Protein AF-A0A2E3DGI8-F1 (afdb_monomer_lite)

Radius of gyration: 17.37 Å; chains: 1; bounding box: 47×20×36 Å

Foldseek 3Di:
DCCQPPVVPDDPVVVVVVVVVVDDPVRVVVVSVVSVVCSVVCCVCVVVVPDDDPLVVDDPVVVVVVVVVVD

Sequence (71 aa):
MKLTIHPQEMCSEDVEHLQQAGFTDQQITVAAQVIGYFNYINRIADGLGVDLEERMTTPVEQWLERKANFR

Structure (mmCIF, N/CA/C/O backbone):
data_AF-A0A2E3DGI8-F1
#
_entry.id   AF-A0A2E3DGI8-F1
#
loop_
_atom_site.group_PDB
_atom_site.id
_atom_site.type_symbol
_atom_site.label_atom_id
_atom_site.label_alt_id
_atom_site.label_comp_id
_atom_site.label_asym_id
_atom_site.label_entity_id
_atom_site.label_seq_id
_atom_site.pdbx_PDB_ins_code
_atom_site.Cartn_x
_atom_site.Cartn_y
_atom_site.Cartn_z
_atom_site.occupancy
_atom_site.B_iso_or_equiv
_atom_site.auth_seq_id
_atom_site.auth_comp_id
_atom_site.auth_asym_id
_atom_site.auth_atom_id
_atom_site.pdbx_PDB_model_num
ATOM 1 N N . MET A 1 1 ? -4.761 -7.641 1.642 1.00 72.62 1 MET A N 1
ATOM 2 C CA . MET A 1 1 ? -4.734 -8.111 0.236 1.00 72.62 1 MET A CA 1
ATOM 3 C C . MET A 1 1 ? -5.942 -7.634 -0.578 1.00 72.62 1 MET A C 1
ATOM 5 O O . MET A 1 1 ? -5.750 -7.287 -1.736 1.00 72.62 1 MET A O 1
ATOM 9 N N . LYS A 1 2 ? -7.151 -7.546 0.010 1.00 95.25 2 LYS A N 1
ATOM 10 C CA . LYS A 1 2 ? -8.377 -7.066 -0.663 1.00 95.25 2 LYS A CA 1
ATOM 11 C C . LYS A 1 2 ? -8.181 -5.764 -1.459 1.00 95.25 2 LYS A C 1
ATOM 13 O O . LYS A 1 2 ? -8.418 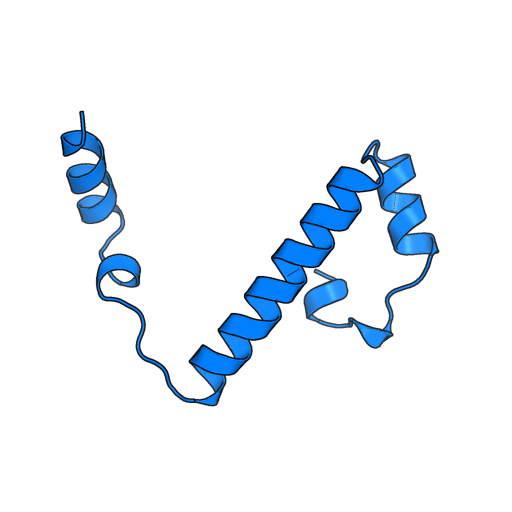-5.767 -2.655 1.00 95.25 2 LYS A O 1
ATOM 18 N N . LEU A 1 3 ? -7.597 -4.723 -0.857 1.00 96.00 3 LEU A N 1
ATOM 19 C CA . LEU A 1 3 ? -7.313 -3.439 -1.527 1.00 96.00 3 LEU A CA 1
ATOM 20 C C . LEU A 1 3 ? -6.376 -3.536 -2.757 1.00 96.00 3 LEU A C 1
ATOM 22 O O . LEU A 1 3 ? -6.373 -2.647 -3.601 1.00 96.00 3 LEU A O 1
ATOM 26 N N . THR A 1 4 ? -5.579 -4.600 -2.884 1.00 96.62 4 THR A N 1
ATOM 27 C CA . THR A 1 4 ? -4.707 -4.829 -4.051 1.00 96.62 4 THR A CA 1
ATOM 28 C C . THR A 1 4 ? -5.417 -5.583 -5.169 1.00 96.62 4 THR A C 1
ATOM 30 O O . THR A 1 4 ? -5.256 -5.219 -6.330 1.00 96.62 4 THR A O 1
ATOM 33 N N . ILE A 1 5 ? -6.179 -6.625 -4.829 1.00 97.06 5 ILE A N 1
ATOM 34 C CA . ILE A 1 5 ? -6.768 -7.548 -5.814 1.00 97.06 5 ILE A CA 1
ATOM 35 C C . ILE A 1 5 ? -8.189 -7.119 -6.205 1.00 97.06 5 ILE A C 1
ATOM 37 O O . ILE A 1 5 ? -8.551 -7.182 -7.375 1.00 97.06 5 ILE A O 1
ATOM 41 N N . HIS A 1 6 ? -8.968 -6.638 -5.236 1.00 97.12 6 HIS A N 1
ATOM 42 C CA . HIS A 1 6 ? -10.376 -6.271 -5.380 1.00 97.12 6 HIS A CA 1
ATOM 43 C C . HIS A 1 6 ? -10.669 -4.880 -4.782 1.00 97.12 6 HIS A C 1
ATOM 45 O O . HIS A 1 6 ? -11.493 -4.758 -3.872 1.00 97.12 6 HIS A O 1
ATOM 51 N N . PRO A 1 7 ? -9.998 -3.803 -5.240 1.00 95.06 7 PRO A N 1
ATOM 52 C CA . PRO A 1 7 ? -10.199 -2.463 -4.682 1.00 95.06 7 PRO A CA 1
ATOM 53 C C . PRO A 1 7 ? -11.652 -1.975 -4.793 1.00 95.06 7 PRO A C 1
ATOM 55 O O . PRO A 1 7 ? -12.117 -1.258 -3.915 1.00 95.06 7 PRO A O 1
ATOM 58 N N . GLN A 1 8 ? -12.385 -2.395 -5.828 1.00 96.62 8 GLN A N 1
ATOM 59 C CA . GLN A 1 8 ? -13.799 -2.063 -6.040 1.00 96.62 8 GLN A CA 1
ATOM 60 C C . GLN A 1 8 ? -14.758 -2.699 -5.020 1.00 96.62 8 GLN A C 1
ATOM 62 O O . GLN A 1 8 ? -15.906 -2.283 -4.926 1.00 96.62 8 GLN A O 1
ATOM 67 N N . GLU A 1 9 ? -14.306 -3.715 -4.283 1.00 97.62 9 GLU A N 1
ATOM 68 C CA . GLU A 1 9 ? -15.104 -4.413 -3.267 1.00 97.62 9 GLU A CA 1
ATOM 69 C C . GLU A 1 9 ? -14.837 -3.877 -1.854 1.00 97.62 9 GLU A C 1
ATOM 71 O O . GLU A 1 9 ? -15.396 -4.397 -0.887 1.00 97.62 9 GLU A O 1
ATOM 76 N N . MET A 1 10 ? -13.952 -2.884 -1.708 1.00 96.81 10 MET A N 1
ATOM 77 C CA . MET A 1 10 ? -13.668 -2.255 -0.419 1.00 96.81 10 MET A CA 1
ATOM 78 C C . MET A 1 10 ? -14.892 -1.495 0.093 1.00 96.81 10 MET A C 1
ATOM 80 O O . MET A 1 10 ? -15.495 -0.709 -0.638 1.00 96.81 10 MET A O 1
ATOM 84 N N . CYS A 1 11 ? -15.223 -1.699 1.363 1.00 96.88 11 CYS A N 1
ATOM 85 C CA . CYS A 1 11 ? -16.375 -1.090 2.019 1.00 96.88 11 CYS A CA 1
ATOM 86 C C . CYS A 1 11 ? -16.041 -0.646 3.454 1.00 96.88 11 CYS A C 1
ATOM 88 O O . CYS A 1 11 ? -14.938 -0.882 3.956 1.00 96.88 11 CYS A O 1
ATOM 90 N N . SER A 1 12 ? -16.979 0.040 4.111 1.00 96.25 12 SER A N 1
ATOM 91 C CA . SER A 1 12 ? -16.811 0.543 5.484 1.00 96.25 12 SER A CA 1
ATOM 92 C C . SER A 1 12 ? -16.552 -0.578 6.489 1.00 96.25 12 SER A C 1
ATOM 94 O O . SER A 1 12 ? -15.742 -0.409 7.395 1.00 96.25 12 SER A O 1
ATOM 96 N N . GLU A 1 13 ? -17.152 -1.747 6.280 1.00 97.69 13 GLU A N 1
ATOM 97 C CA . GLU A 1 13 ? -17.005 -2.920 7.140 1.00 97.69 13 GLU A CA 1
ATOM 98 C C . GLU A 1 13 ? -15.553 -3.423 7.182 1.00 97.69 13 GLU A C 1
ATOM 100 O O . GLU A 1 13 ? -15.094 -3.921 8.207 1.00 97.69 13 GLU A O 1
ATOM 105 N N . ASP A 1 14 ? -14.783 -3.261 6.098 1.00 97.19 14 ASP A N 1
ATOM 106 C CA . ASP A 1 14 ? -13.356 -3.608 6.104 1.00 97.19 14 ASP A CA 1
ATOM 107 C C . ASP A 1 14 ? -12.555 -2.701 7.051 1.00 97.19 14 ASP A C 1
ATOM 109 O O . ASP A 1 14 ? -11.606 -3.152 7.691 1.00 97.19 14 ASP A O 1
ATOM 113 N N . VAL A 1 15 ? -12.930 -1.421 7.141 1.00 96.75 15 VAL A N 1
ATOM 114 C CA . VAL A 1 15 ? -12.296 -0.446 8.040 1.00 96.75 15 VAL A CA 1
ATOM 115 C C . VAL A 1 15 ? -12.710 -0.721 9.481 1.00 96.75 15 VAL A C 1
ATOM 117 O O . VAL A 1 15 ? -11.850 -0.767 10.360 1.00 96.75 15 VAL A O 1
ATOM 120 N N . GLU A 1 16 ? -13.995 -0.986 9.715 1.00 97.94 16 GLU A N 1
ATOM 121 C CA . GLU A 1 16 ? -14.523 -1.341 11.035 1.00 97.94 16 GLU A CA 1
ATOM 122 C C . GLU A 1 16 ? -13.855 -2.601 11.594 1.00 97.94 16 GLU A C 1
ATOM 124 O O . GLU A 1 16 ? -13.459 -2.620 12.759 1.00 97.94 16 GLU A O 1
ATOM 129 N N . HIS A 1 17 ? -13.639 -3.633 10.773 1.00 97.56 17 HIS A N 1
ATOM 130 C CA . HIS A 1 17 ? -12.909 -4.828 11.202 1.00 97.56 17 HIS A CA 1
ATOM 131 C C . HIS A 1 17 ? -11.471 -4.518 11.642 1.00 97.56 17 HIS A C 1
ATOM 133 O O . HIS A 1 17 ? -10.983 -5.102 12.611 1.00 97.56 17 HIS A O 1
ATOM 139 N N . LEU A 1 18 ? -10.781 -3.592 10.969 1.00 97.06 18 LEU A N 1
ATOM 140 C CA . LEU A 1 18 ? -9.434 -3.175 11.369 1.00 97.06 18 LEU A CA 1
ATOM 141 C C . LEU A 1 18 ? -9.460 -2.363 12.669 1.00 97.06 18 LEU A C 1
ATOM 143 O O . LEU A 1 18 ? -8.617 -2.577 13.541 1.00 97.06 18 LEU A O 1
ATOM 147 N N . GLN A 1 19 ? -10.445 -1.483 12.841 1.00 97.94 19 GLN A N 1
ATOM 148 C CA . GLN A 1 19 ? -10.637 -0.749 14.093 1.00 97.94 19 GLN A CA 1
ATOM 149 C C . GLN A 1 19 ? -10.931 -1.701 15.262 1.00 97.94 19 GLN A C 1
ATOM 151 O O . GLN A 1 19 ? -10.325 -1.579 16.325 1.00 97.94 19 GLN A O 1
ATOM 156 N N . GLN A 1 20 ? -11.788 -2.707 15.057 1.00 98.25 20 GLN A N 1
ATOM 157 C CA . GLN A 1 20 ? -12.082 -3.756 16.044 1.00 98.25 20 GLN A CA 1
ATOM 158 C C . GLN A 1 20 ? -10.853 -4.612 16.377 1.00 98.25 20 GLN A C 1
ATOM 160 O O . GLN A 1 20 ? -10.706 -5.065 17.510 1.00 98.25 20 GLN A O 1
ATOM 165 N N . ALA A 1 21 ? -9.940 -4.793 15.419 1.00 97.69 21 ALA A N 1
ATOM 166 C CA . ALA A 1 21 ? -8.646 -5.433 15.641 1.00 97.69 21 ALA A CA 1
ATOM 167 C C . ALA A 1 21 ? -7.628 -4.533 16.380 1.00 97.69 21 ALA A C 1
ATOM 169 O O . ALA A 1 21 ? -6.515 -4.976 16.662 1.00 97.69 21 ALA A O 1
ATOM 170 N N . GLY A 1 22 ? -7.997 -3.291 16.715 1.00 98.31 22 GLY A N 1
ATOM 171 C CA . GLY A 1 22 ? -7.189 -2.359 17.502 1.00 98.31 22 GLY A CA 1
ATOM 172 C C . GLY A 1 22 ? -6.331 -1.393 16.685 1.00 98.31 22 GLY A C 1
ATOM 173 O O . GLY A 1 22 ? -5.482 -0.714 17.263 1.00 98.31 22 GLY A O 1
ATOM 174 N N . PHE A 1 23 ? -6.523 -1.308 15.365 1.00 98.25 23 PHE A N 1
ATOM 175 C CA . PHE A 1 23 ? -5.815 -0.329 14.540 1.00 98.25 23 PHE A CA 1
ATOM 176 C C . PHE A 1 23 ? -6.468 1.051 14.623 1.00 98.25 23 PHE A C 1
ATOM 178 O O . PHE A 1 23 ? -7.686 1.190 14.546 1.00 98.25 23 PHE A O 1
ATOM 185 N N . THR A 1 24 ? -5.644 2.090 14.727 1.00 98.25 24 THR A N 1
ATOM 186 C CA . THR A 1 24 ? -6.121 3.475 14.669 1.00 98.25 24 THR A CA 1
ATOM 187 C C . THR A 1 24 ? -6.395 3.902 13.230 1.00 98.25 24 THR A C 1
ATOM 189 O O . THR A 1 24 ? -5.768 3.408 12.289 1.00 98.25 24 THR A O 1
ATOM 192 N N . ASP A 1 25 ? -7.255 4.904 13.049 1.00 97.69 25 ASP A N 1
ATOM 193 C CA . ASP A 1 25 ? -7.545 5.480 11.728 1.00 97.69 25 ASP A CA 1
ATOM 194 C C . ASP A 1 25 ? -6.278 5.941 10.999 1.00 97.69 25 ASP A C 1
ATOM 196 O O . ASP A 1 25 ? -6.142 5.774 9.784 1.00 97.69 25 ASP A O 1
ATOM 200 N N . GLN A 1 26 ? -5.303 6.468 11.747 1.00 98.19 26 GLN A N 1
ATOM 201 C CA . GLN A 1 26 ? -4.006 6.857 11.204 1.00 98.19 26 GLN A CA 1
ATOM 202 C C . GLN A 1 26 ? -3.232 5.643 10.672 1.00 98.19 26 GLN A C 1
ATOM 204 O O . GLN A 1 26 ? -2.686 5.707 9.573 1.00 98.19 26 GLN A O 1
ATOM 209 N N . GLN A 1 27 ? -3.192 4.533 11.415 1.00 98.19 27 GLN A N 1
ATOM 210 C CA . GLN A 1 27 ? -2.514 3.308 10.977 1.00 98.19 27 GLN A CA 1
ATOM 211 C C . GLN A 1 27 ? -3.183 2.708 9.737 1.00 98.19 27 GLN A C 1
ATOM 213 O O . GLN A 1 27 ? -2.489 2.323 8.795 1.00 98.19 27 GLN A O 1
ATOM 218 N N . ILE A 1 28 ? -4.517 2.682 9.705 1.00 97.56 28 ILE A N 1
ATOM 219 C CA . ILE A 1 28 ? -5.297 2.196 8.558 1.00 97.56 28 ILE A CA 1
ATOM 220 C C . ILE A 1 28 ? -5.028 3.069 7.327 1.00 97.56 28 ILE A C 1
ATOM 222 O O . ILE A 1 28 ? -4.764 2.556 6.239 1.00 97.56 28 ILE A O 1
ATOM 226 N N . THR A 1 29 ? -5.007 4.390 7.508 1.00 97.50 29 THR A N 1
ATOM 227 C CA . THR A 1 29 ? -4.703 5.351 6.443 1.00 97.50 29 THR A CA 1
ATOM 228 C C . THR A 1 29 ? -3.293 5.154 5.887 1.00 97.50 29 THR A C 1
ATOM 230 O O . THR A 1 29 ? -3.112 5.099 4.670 1.00 97.50 29 THR A O 1
ATOM 233 N N . VAL A 1 30 ? -2.290 4.995 6.756 1.00 98.12 30 VAL A N 1
ATOM 234 C CA . VAL A 1 30 ? -0.909 4.712 6.335 1.00 98.12 30 VAL A CA 1
ATOM 235 C C . VAL A 1 30 ? -0.838 3.394 5.564 1.00 98.12 30 VAL A C 1
ATOM 237 O O . VAL A 1 30 ? -0.222 3.345 4.501 1.00 98.12 30 VAL A O 1
ATOM 240 N N . ALA A 1 31 ? -1.507 2.341 6.038 1.00 97.00 31 ALA A N 1
ATOM 241 C CA . ALA A 1 31 ? -1.543 1.059 5.341 1.00 97.00 31 ALA A CA 1
ATOM 242 C C . ALA A 1 31 ? -2.156 1.189 3.936 1.00 97.00 31 ALA A C 1
ATOM 244 O O . ALA A 1 31 ? -1.576 0.695 2.968 1.00 97.00 31 ALA A O 1
ATOM 245 N N . ALA A 1 32 ? -3.281 1.897 3.800 1.00 96.50 32 ALA A N 1
ATOM 246 C CA . ALA A 1 32 ? -3.920 2.133 2.507 1.00 96.50 32 ALA A CA 1
ATOM 247 C C . ALA A 1 32 ? -3.006 2.906 1.540 1.00 96.50 32 ALA A C 1
ATOM 249 O O . ALA A 1 32 ? -2.905 2.540 0.368 1.00 96.50 32 ALA A O 1
ATOM 250 N N . GLN A 1 33 ? -2.292 3.925 2.029 1.00 97.62 33 GLN A N 1
ATOM 251 C CA . GLN A 1 33 ? -1.332 4.691 1.227 1.00 97.62 33 GLN A CA 1
ATOM 252 C C . GLN A 1 33 ? -0.150 3.835 0.765 1.00 97.62 33 GLN A C 1
ATOM 254 O O . GLN A 1 33 ? 0.203 3.877 -0.411 1.00 97.62 33 GLN A O 1
ATOM 259 N N . VAL A 1 34 ? 0.431 3.025 1.657 1.00 97.44 34 VAL A N 1
ATOM 260 C CA . VAL A 1 34 ? 1.536 2.115 1.314 1.00 97.44 34 VAL A CA 1
ATOM 261 C C . VAL A 1 34 ? 1.085 1.106 0.258 1.00 97.44 34 VAL A C 1
ATOM 263 O O . VAL A 1 34 ? 1.761 0.936 -0.756 1.00 97.44 34 VAL A O 1
ATOM 266 N N . ILE A 1 35 ? -0.084 0.487 0.446 1.00 97.19 35 ILE A N 1
ATOM 267 C CA . ILE A 1 35 ? -0.661 -0.446 -0.530 1.00 97.19 35 ILE A CA 1
ATOM 268 C C . ILE A 1 35 ? -0.868 0.249 -1.882 1.00 97.19 35 ILE A C 1
ATOM 270 O O . ILE A 1 35 ? -0.460 -0.281 -2.914 1.00 97.19 35 ILE A O 1
ATOM 274 N N . GLY A 1 36 ? -1.465 1.443 -1.885 1.00 96.62 36 GLY A N 1
ATOM 275 C CA . GLY A 1 36 ? -1.705 2.230 -3.095 1.00 96.62 36 GLY A CA 1
ATOM 276 C C . GLY A 1 36 ? -0.417 2.616 -3.826 1.00 96.62 36 GLY A C 1
ATOM 277 O O . GLY A 1 36 ? -0.342 2.495 -5.048 1.00 96.62 36 GLY A O 1
ATOM 278 N N . TYR A 1 37 ? 0.614 3.014 -3.085 1.00 96.00 37 TYR A N 1
ATOM 279 C CA . TYR A 1 37 ? 1.915 3.380 -3.636 1.00 96.00 37 TYR A CA 1
ATOM 280 C C . TYR A 1 37 ? 2.594 2.204 -4.348 1.00 96.00 37 TYR A C 1
ATOM 282 O O . TYR A 1 37 ? 3.002 2.341 -5.502 1.00 96.00 37 TYR A O 1
ATOM 290 N N . PHE A 1 38 ? 2.649 1.029 -3.713 1.00 94.81 38 PHE A N 1
ATOM 291 C CA . PHE A 1 38 ? 3.204 -0.169 -4.350 1.00 94.81 38 PHE A CA 1
ATOM 292 C C . PHE A 1 38 ? 2.367 -0.622 -5.543 1.00 94.81 38 PHE A C 1
ATOM 294 O O . PHE A 1 38 ? 2.909 -0.961 -6.588 1.00 94.81 38 PHE A O 1
ATOM 301 N N . ASN A 1 39 ? 1.041 -0.559 -5.429 1.00 95.50 39 ASN A N 1
ATOM 302 C CA . ASN A 1 39 ? 0.141 -0.831 -6.542 1.00 95.50 39 ASN A CA 1
ATOM 303 C C . ASN A 1 39 ? 0.440 0.073 -7.753 1.00 95.50 39 ASN A C 1
ATOM 305 O O . ASN A 1 39 ? 0.419 -0.403 -8.889 1.00 95.50 39 ASN A O 1
ATOM 309 N N . TYR A 1 40 ? 0.707 1.358 -7.529 1.00 94.19 40 TYR A N 1
ATOM 310 C CA . TYR A 1 40 ? 1.086 2.290 -8.587 1.00 94.19 40 TYR A CA 1
ATOM 311 C C . TYR A 1 40 ? 2.455 1.947 -9.185 1.00 94.19 40 TYR A C 1
ATOM 313 O O . TYR A 1 40 ? 2.545 1.741 -10.394 1.00 94.19 40 TYR A O 1
ATOM 321 N N . ILE A 1 41 ? 3.500 1.828 -8.358 1.00 91.62 41 ILE A N 1
ATOM 322 C CA . ILE A 1 41 ? 4.858 1.558 -8.849 1.00 91.62 41 ILE A CA 1
ATOM 323 C C . ILE A 1 41 ? 4.934 0.231 -9.592 1.00 91.62 41 ILE A C 1
ATOM 325 O O . ILE A 1 41 ? 5.511 0.204 -10.671 1.00 91.62 41 ILE A O 1
ATOM 329 N N . ASN A 1 42 ? 4.307 -0.832 -9.086 1.00 91.19 42 ASN A N 1
ATOM 330 C CA . ASN A 1 42 ? 4.321 -2.129 -9.760 1.00 91.19 42 ASN A CA 1
ATOM 331 C C . ASN A 1 42 ? 3.678 -2.033 -11.149 1.00 91.19 42 ASN A C 1
ATOM 333 O O . ASN A 1 42 ? 4.209 -2.570 -12.108 1.00 91.19 42 ASN A O 1
ATOM 337 N N . ARG A 1 43 ? 2.583 -1.273 -11.306 1.00 92.00 43 ARG A N 1
ATOM 338 C CA . ARG A 1 43 ? 1.961 -1.060 -12.628 1.00 92.00 43 ARG A CA 1
ATOM 339 C C . ARG A 1 43 ? 2.864 -0.293 -13.588 1.00 92.00 43 ARG A C 1
ATOM 341 O O . ARG A 1 43 ? 2.851 -0.589 -14.776 1.00 92.00 43 ARG A O 1
ATOM 348 N N . ILE A 1 44 ? 3.609 0.694 -13.095 1.00 91.00 44 ILE A N 1
ATOM 349 C CA . ILE A 1 44 ? 4.564 1.441 -13.920 1.00 91.00 4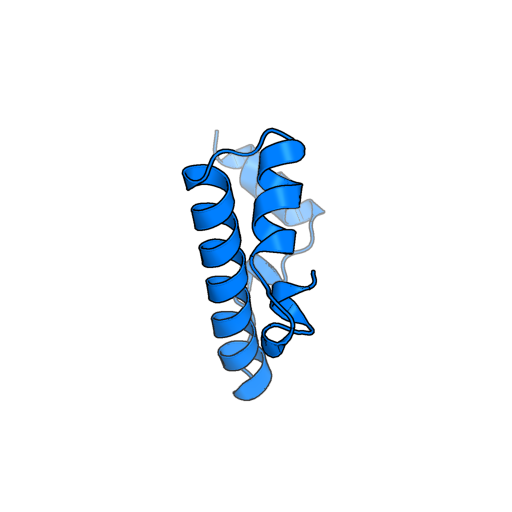4 ILE A CA 1
ATOM 350 C C . ILE A 1 44 ? 5.751 0.553 -14.293 1.00 91.00 44 ILE A C 1
ATOM 352 O O . ILE A 1 44 ? 6.113 0.495 -15.464 1.00 91.00 44 ILE A O 1
ATOM 356 N N . ALA A 1 45 ? 6.326 -0.156 -13.323 1.00 88.56 45 ALA A N 1
ATOM 357 C CA . ALA A 1 45 ? 7.488 -1.002 -13.533 1.00 88.56 45 ALA A CA 1
ATOM 358 C C . ALA A 1 45 ? 7.163 -2.191 -14.444 1.00 88.56 45 ALA A C 1
ATOM 360 O O . ALA A 1 45 ? 7.741 -2.313 -15.521 1.00 88.56 45 ALA A O 1
ATOM 361 N N . ASP A 1 46 ? 6.168 -2.999 -14.075 1.00 88.31 46 ASP A N 1
ATOM 362 C CA . ASP A 1 46 ? 5.785 -4.194 -14.828 1.00 88.31 46 ASP A CA 1
ATOM 363 C C . ASP A 1 46 ? 5.117 -3.831 -16.161 1.00 88.31 46 ASP A C 1
ATOM 365 O O . ASP A 1 46 ? 5.317 -4.503 -17.170 1.00 88.31 46 ASP A O 1
ATOM 369 N N . GLY A 1 47 ? 4.321 -2.755 -16.188 1.00 88.50 47 GLY A N 1
ATOM 370 C CA . GLY A 1 47 ? 3.566 -2.349 -17.375 1.00 88.50 47 GLY A CA 1
ATOM 371 C C . GLY A 1 47 ? 4.412 -1.679 -18.457 1.00 88.50 47 GLY A C 1
ATOM 372 O O . GLY A 1 47 ? 4.057 -1.762 -19.632 1.00 88.50 47 GLY A O 1
ATOM 373 N N . LEU A 1 48 ? 5.517 -1.028 -18.084 1.00 90.00 48 LEU A N 1
ATOM 374 C CA . LEU A 1 48 ? 6.443 -0.393 -19.031 1.00 90.00 48 LEU A CA 1
ATOM 375 C C . LEU A 1 48 ? 7.751 -1.177 -19.210 1.00 90.00 48 LEU A C 1
ATOM 377 O O . LEU A 1 48 ? 8.584 -0.765 -20.014 1.00 90.00 48 LEU A O 1
ATOM 381 N N . GLY A 1 49 ? 7.930 -2.290 -18.491 1.00 85.44 49 GLY A N 1
ATOM 382 C CA . GLY A 1 49 ? 9.156 -3.087 -18.531 1.00 85.44 49 GLY A CA 1
ATOM 383 C C . GLY A 1 49 ? 10.362 -2.343 -17.958 1.00 85.44 49 GLY A C 1
ATOM 384 O O . GLY A 1 49 ? 11.450 -2.422 -18.519 1.00 85.44 49 GLY A O 1
ATOM 385 N N . VAL A 1 50 ? 10.165 -1.573 -16.884 1.00 84.19 50 VAL A N 1
ATOM 386 C CA . VAL A 1 50 ? 11.265 -0.885 -16.197 1.00 84.19 50 VAL A CA 1
ATOM 387 C C . VAL A 1 50 ? 12.133 -1.927 -15.503 1.00 84.19 50 VAL A C 1
ATOM 389 O O . VAL A 1 50 ? 11.642 -2.696 -14.675 1.00 84.19 50 VAL A O 1
ATOM 392 N N . ASP A 1 51 ? 13.426 -1.920 -15.815 1.00 80.44 51 ASP A N 1
ATOM 393 C CA . ASP A 1 51 ? 14.388 -2.788 -15.148 1.00 80.44 51 ASP A CA 1
ATOM 394 C C . ASP A 1 51 ? 14.488 -2.455 -13.657 1.00 80.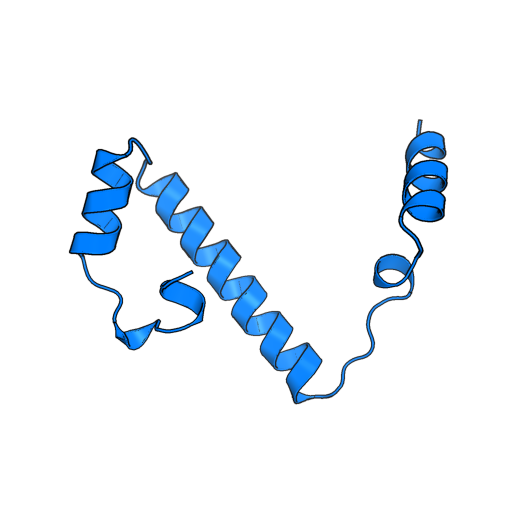44 51 ASP A C 1
ATOM 396 O O . ASP A 1 51 ? 14.483 -1.293 -13.237 1.00 80.44 51 ASP A O 1
ATOM 400 N N . LEU A 1 52 ? 14.612 -3.502 -12.845 1.00 75.75 52 LEU A N 1
ATOM 401 C CA . LEU A 1 52 ? 14.903 -3.350 -11.428 1.00 75.75 52 LEU A CA 1
ATOM 402 C C . LEU A 1 52 ? 16.278 -2.700 -11.251 1.00 75.75 52 LEU A C 1
ATOM 404 O O . LEU A 1 52 ? 17.233 -3.026 -11.956 1.00 75.75 52 LEU A O 1
ATOM 408 N N . GLU A 1 53 ? 16.405 -1.820 -10.258 1.00 79.12 53 GLU A N 1
ATOM 409 C CA . GLU A 1 53 ? 17.721 -1.319 -9.875 1.00 79.12 53 GLU A CA 1
ATOM 410 C C . GLU A 1 53 ? 18.619 -2.495 -9.450 1.00 79.12 53 GLU A C 1
ATOM 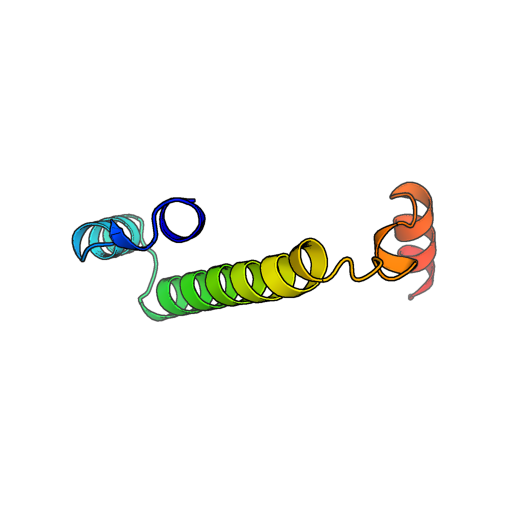412 O O . GLU A 1 53 ? 18.167 -3.421 -8.780 1.00 79.12 53 GLU A O 1
ATOM 417 N N . GLU A 1 54 ? 19.918 -2.439 -9.744 1.00 76.75 54 GLU A N 1
ATOM 418 C CA . GLU A 1 54 ? 20.882 -3.519 -9.444 1.00 76.75 54 GLU A CA 1
ATOM 419 C C . GLU A 1 54 ? 20.885 -3.947 -7.958 1.00 76.75 54 GLU A C 1
ATOM 421 O O . GLU A 1 54 ? 21.076 -5.108 -7.585 1.00 76.75 54 GLU A O 1
ATOM 426 N N . ARG A 1 55 ? 20.599 -2.993 -7.070 1.00 74.31 55 ARG A N 1
ATOM 427 C CA . ARG A 1 55 ? 20.449 -3.207 -5.623 1.00 74.31 55 ARG A CA 1
ATOM 428 C C . ARG A 1 55 ? 19.208 -4.016 -5.228 1.00 74.31 55 ARG A C 1
ATOM 430 O O . ARG A 1 55 ? 19.165 -4.523 -4.111 1.00 74.31 55 ARG A O 1
ATOM 437 N N . MET A 1 56 ? 18.213 -4.116 -6.106 1.00 73.94 56 MET A N 1
ATOM 438 C CA . MET A 1 56 ? 16.999 -4.921 -5.929 1.00 73.94 56 MET A CA 1
ATOM 439 C C . MET A 1 56 ? 17.183 -6.359 -6.436 1.00 73.94 56 MET A C 1
ATOM 441 O O . MET A 1 56 ? 16.414 -7.233 -6.051 1.00 73.94 56 MET A O 1
ATOM 445 N N . THR A 1 57 ? 18.208 -6.615 -7.255 1.00 79.88 57 THR A N 1
ATOM 446 C CA . THR A 1 57 ? 18.557 -7.949 -7.777 1.00 79.88 57 THR A CA 1
ATOM 447 C C . THR A 1 57 ? 19.772 -8.566 -7.082 1.00 79.88 57 THR A C 1
ATOM 449 O O . THR A 1 57 ? 20.152 -9.696 -7.384 1.00 79.88 57 THR A O 1
ATOM 452 N N . THR A 1 58 ? 20.408 -7.834 -6.162 1.00 79.88 58 THR A N 1
ATOM 453 C CA . THR A 1 58 ? 21.551 -8.326 -5.384 1.00 79.88 58 THR A CA 1
ATOM 454 C C . THR A 1 58 ? 21.117 -9.511 -4.502 1.00 79.88 58 THR A C 1
ATOM 456 O O . THR A 1 58 ? 20.119 -9.383 -3.788 1.00 79.88 58 THR A O 1
ATOM 459 N N . PRO A 1 59 ? 21.856 -10.640 -4.490 1.00 86.50 59 PRO A N 1
ATOM 460 C CA . PRO A 1 59 ? 21.589 -11.752 -3.580 1.00 86.50 59 PRO A CA 1
ATOM 461 C C . PRO A 1 59 ? 21.538 -11.306 -2.115 1.00 86.50 59 PRO A C 1
ATOM 463 O O . PRO A 1 59 ? 22.277 -10.407 -1.697 1.00 86.50 59 PRO A O 1
ATOM 466 N N . VAL A 1 60 ? 20.678 -11.947 -1.320 1.00 81.50 60 VAL A N 1
ATOM 467 C CA . VAL A 1 60 ? 20.427 -11.560 0.079 1.00 81.50 60 VAL A CA 1
ATOM 468 C C . VAL A 1 60 ? 21.714 -11.603 0.904 1.00 81.50 60 VAL A C 1
ATOM 470 O O . VAL A 1 60 ? 21.953 -10.706 1.711 1.00 81.50 60 VAL A O 1
ATOM 473 N N . GLU A 1 61 ? 22.571 -12.593 0.661 1.00 85.56 61 GLU A N 1
ATOM 474 C CA .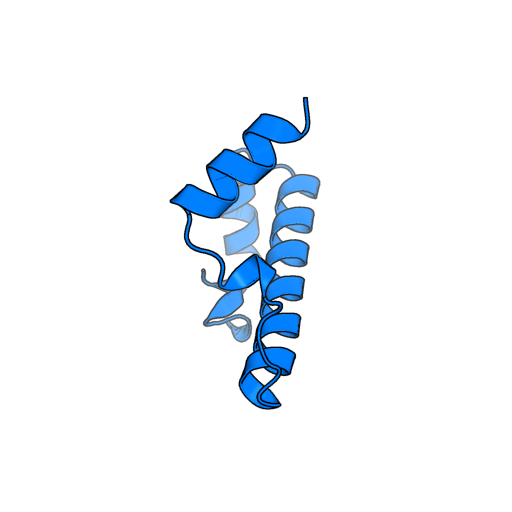 GLU A 1 61 ? 23.862 -12.756 1.331 1.00 85.56 61 GLU A CA 1
ATOM 475 C C . GLU A 1 61 ? 24.759 -11.528 1.107 1.00 85.56 61 GLU A C 1
ATOM 477 O O . GLU A 1 61 ? 25.251 -10.931 2.065 1.00 85.56 61 GLU A O 1
ATOM 482 N N . GLN A 1 62 ? 24.876 -11.071 -0.145 1.00 81.81 62 GLN A N 1
ATOM 483 C CA . GLN A 1 62 ? 25.650 -9.873 -0.492 1.00 81.81 62 GLN A CA 1
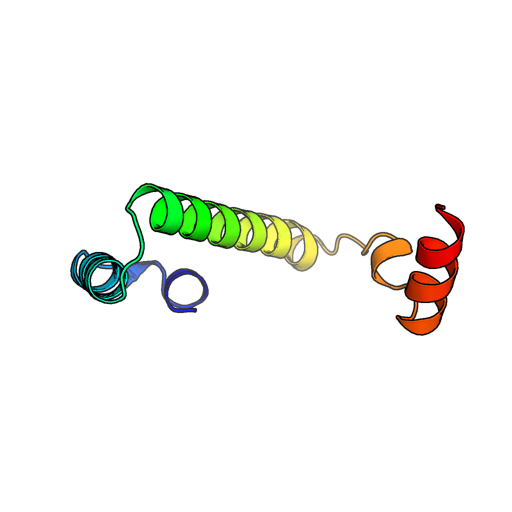ATOM 484 C C . GLN A 1 62 ? 25.039 -8.590 0.080 1.00 81.81 62 GLN A C 1
ATOM 486 O O . GLN A 1 62 ? 25.763 -7.674 0.479 1.00 81.81 62 GLN A O 1
ATOM 491 N N . TRP A 1 63 ? 23.709 -8.486 0.133 1.00 79.88 63 TRP A N 1
ATOM 492 C CA . TRP A 1 63 ? 23.049 -7.325 0.732 1.00 79.88 63 TRP A CA 1
ATOM 493 C C . TRP A 1 63 ? 23.323 -7.226 2.240 1.00 79.88 63 TRP A C 1
ATOM 495 O O . TRP A 1 63 ? 23.596 -6.134 2.749 1.00 79.88 63 TRP A O 1
ATOM 505 N N . LEU A 1 64 ? 23.293 -8.360 2.949 1.00 80.25 64 LEU A N 1
ATOM 506 C CA . LEU A 1 64 ? 23.585 -8.433 4.381 1.00 80.25 64 LEU A CA 1
ATOM 507 C C . LEU A 1 64 ? 25.036 -8.045 4.686 1.00 80.25 64 LEU A C 1
ATOM 509 O O . LEU A 1 64 ? 25.265 -7.246 5.596 1.00 80.25 64 LEU A O 1
ATOM 513 N N . GLU A 1 65 ? 25.997 -8.532 3.898 1.00 81.19 65 GLU A N 1
ATOM 514 C CA . GLU A 1 65 ? 27.412 -8.160 4.023 1.00 81.19 65 GLU A CA 1
ATOM 515 C C . GLU A 1 65 ? 27.631 -6.656 3.810 1.00 81.19 65 GLU A C 1
ATOM 517 O O . GLU A 1 65 ? 28.287 -5.995 4.619 1.00 81.19 65 GLU A O 1
ATOM 522 N N . ARG A 1 66 ? 27.019 -6.073 2.769 1.00 74.12 66 ARG A N 1
ATOM 523 C CA . ARG A 1 66 ? 27.102 -4.625 2.510 1.00 74.12 66 ARG A CA 1
ATOM 524 C C . ARG A 1 66 ? 26.514 -3.814 3.659 1.00 74.12 66 ARG A C 1
ATOM 526 O O . ARG A 1 66 ? 27.129 -2.837 4.071 1.00 74.12 66 ARG A O 1
ATOM 533 N N . LYS A 1 67 ? 25.354 -4.210 4.196 1.00 65.75 67 LYS A N 1
ATOM 534 C CA . LYS A 1 67 ? 24.684 -3.510 5.306 1.00 65.75 67 LYS A CA 1
ATOM 535 C C . LYS A 1 67 ? 25.458 -3.611 6.625 1.00 65.75 67 LYS A C 1
ATOM 537 O O . LYS A 1 67 ? 25.451 -2.652 7.392 1.00 65.75 67 LYS A O 1
ATOM 542 N N . ALA A 1 68 ? 26.137 -4.729 6.883 1.00 64.44 68 ALA A N 1
ATOM 543 C CA . ALA A 1 68 ? 26.987 -4.898 8.064 1.00 64.44 68 ALA A CA 1
ATOM 544 C C . ALA A 1 68 ? 28.179 -3.922 8.080 1.00 64.44 68 ALA A C 1
ATOM 546 O O . ALA A 1 68 ? 28.592 -3.482 9.151 1.00 64.44 68 ALA A O 1
ATOM 547 N N . ASN A 1 69 ? 28.663 -3.528 6.899 1.00 62.06 69 ASN A N 1
ATOM 548 C CA . ASN A 1 69 ? 29.774 -2.590 6.718 1.00 62.06 69 ASN A CA 1
ATOM 549 C C . ASN A 1 69 ? 29.359 -1.103 6.746 1.00 62.06 69 ASN A C 1
ATOM 551 O O . ASN A 1 69 ? 30.216 -0.237 6.610 1.00 62.06 69 ASN A O 1
ATOM 555 N N . PHE A 1 70 ? 28.070 -0.784 6.929 1.00 58.97 70 PHE A N 1
ATOM 556 C CA . PHE A 1 70 ? 27.574 0.592 7.132 1.00 58.97 70 PHE A CA 1
ATOM 557 C C . PHE A 1 70 ? 27.661 1.061 8.603 1.00 58.97 70 PHE A C 1
ATOM 559 O O . PHE A 1 70 ? 26.990 2.024 8.979 1.00 58.97 70 PHE A O 1
ATOM 566 N N . ARG A 1 71 ? 28.436 0.364 9.443 1.00 52.00 71 ARG A N 1
ATOM 567 C CA . ARG A 1 71 ? 28.691 0.724 10.844 1.00 52.00 71 ARG A CA 1
ATOM 568 C C . ARG A 1 71 ? 29.953 1.556 11.004 1.00 52.00 71 ARG A C 1
ATOM 570 O O . ARG A 1 71 ? 30.968 1.195 10.374 1.00 52.00 71 ARG A O 1
#

Secondary structure (DSSP, 8-state):
-HHHH-GGG--HHHHHHHHHTT--HHHHHHHHHHHHHHHHHHHHHHHHTPPPPHHHHS-HHHHHHHHHTT-

pLDDT: mean 89.04, std 11.07, range [52.0, 98.31]